Protein 1RW1 (pdb70)

Organism: Pseudomonas aeruginosa (strain ATCC 15692 / DSM 22644 / CIP 104116 / JCM 14847 / LMG 12228 / 1C / PRS 101 / PAO1) (NCBI:txid208964)

Solvent-accessible surface area: 6596 Å² total

Nearest PDB structures (foldseek):
  1rw1-assembly1_A  TM=1.009E+00  e=1.233E-21  Pseudomonas aeruginosa PAO1
  2kok-assembly1_A  TM=7.824E-01  e=1.340E-10  Brucella abortus
  3fz4-assembly1_A  TM=7.920E-01  e=7.464E-06  Streptococcus mutans UA159
  6ghb-assembly1_A  TM=7.770E-01  e=6.726E-05  Bacillus subtilis subsp. subtilis str. 168
  8ai8-assembly1_B  TM=5.546E-01  e=8.807E-02  Synechocystis sp. PCC 6803

Foldseek 3Di:
DKEKEEADPDVLCVQVVLCVVLVHDYHYHHCVVPNDDLVVLVVQCVAPNLVLFDPCVDDVNVPDDPVLPPPDHSVSSSVVSVDVVTAPIWMDLDPDIDGRDDPVVVVVRRD

B-factor: mean 15.18, std 8.99, range [5.41, 43.1]

Sequence (111 aa):
TYVLYGIKACDTKKARTWLDEHKVAYDFHDYKAVGIDREHLRRWCAEHGWQTVLNRAGTTFRKLDEAQKADLDEAKAIELLAQPSIKRPVLELGGRTLVGFKPDAYAAALA

CATH classification: 3.40.30.10

Structure (mmCIF, N/CA/C/O backbone):
data_1RW1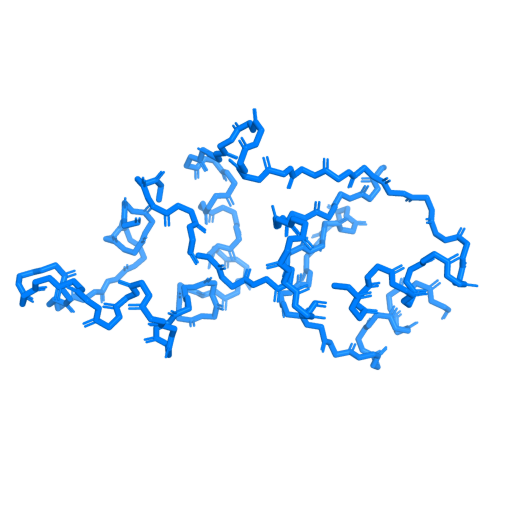
#
_entry.id   1RW1
#
_cell.length_a   87.450
_cell.length_b   43.250
_cell.length_c   29.060
_cell.angle_alpha   90.00
_cell.angle_beta   93.50
_cell.angle_gamma   90.00
#
_symmetry.space_group_name_H-M   'C 1 2 1'
#
loop_
_entity.id
_entity.type
_entity.pdbx_description
1 polymer 'conserved hypothetical protein yffB'
2 non-polymer 'ISOPROPYL ALCOHOL'
3 water water
#
loop_
_atom_site.group_PDB
_atom_site.id
_atom_site.type_symbol
_atom_site.label_atom_id
_atom_site.label_alt_id
_atom_site.label_comp_id
_atom_site.label_asym_id
_atom_site.label_entity_id
_atom_site.label_seq_id
_atom_site.pdbx_PDB_ins_code
_atom_site.Cartn_x
_atom_site.Cartn_y
_atom_site.Cartn_z
_atom_site.occupancy
_atom_site.B_iso_or_equiv
_atom_site.auth_seq_id
_atom_site.auth_comp_id
_atom_site.auth_asym_id
_atom_site.auth_atom_id
_atom_site.pdbx_PDB_model_num
ATOM 1 N N . THR A 1 1 ? 12.948 11.023 -18.066 1.00 19.72 2 THR A N 1
ATOM 2 C CA . THR A 1 1 ? 14.094 11.032 -17.119 1.00 15.56 2 THR A CA 1
ATOM 3 C C . THR A 1 1 ? 13.610 11.082 -15.678 1.00 12.61 2 THR A C 1
ATOM 4 O O . THR A 1 1 ? 12.972 12.068 -15.280 1.00 16.08 2 THR A O 1
ATOM 17 N N . TYR A 1 2 ? 13.942 10.068 -14.885 1.00 9.84 3 TYR A N 1
ATOM 18 C CA . TYR A 1 2 ? 13.686 10.121 -13.457 1.00 8.77 3 TYR A CA 1
ATOM 19 C C . TYR A 1 2 ? 14.750 11.004 -12.802 1.00 7.56 3 TYR A C 1
ATOM 20 O O . TYR A 1 2 ? 15.922 10.992 -13.208 1.00 8.65 3 TYR A O 1
ATOM 38 N N . VAL A 1 3 ? 14.338 11.737 -11.776 1.00 7.11 4 VAL A N 1
ATOM 39 C CA . VAL A 1 3 ? 15.249 12.666 -11.093 1.00 6.61 4 VAL A CA 1
ATOM 40 C C . VAL A 1 3 ? 15.088 12.486 -9.585 1.00 6.46 4 VAL A C 1
ATOM 41 O O . VAL A 1 3 ? 13.972 12.550 -9.057 1.00 7.31 4 VAL A O 1
ATOM 54 N N . LEU A 1 4 ? 16.209 12.241 -8.907 1.00 6.38 5 LEU A N 1
ATOM 55 C CA . LEU A 1 4 ? 16.266 12.073 -7.468 1.00 6.16 5 LEU A CA 1
ATOM 56 C C . LEU A 1 4 ? 16.888 13.331 -6.868 1.00 5.95 5 LEU A C 1
ATOM 57 O O . LEU A 1 4 ? 17.992 13.712 -7.250 1.00 7.55 5 LEU A O 1
ATOM 73 N N . TYR A 1 5 ? 16.215 13.931 -5.896 1.00 5.41 6 TYR A N 1
ATOM 74 C CA . TYR A 1 5 ? 16.632 15.185 -5.276 1.00 5.72 6 TYR A CA 1
ATOM 75 C C . TYR A 1 5 ? 17.025 14.935 -3.831 1.00 5.41 6 TYR A C 1
ATOM 76 O O . TYR A 1 5 ? 16.264 14.333 -3.060 1.00 6.31 6 TYR A O 1
ATOM 94 N N . GLY A 1 6 ? 18.187 15.450 -3.444 1.00 5.78 7 GLY A N 1
ATOM 95 C CA . GLY A 1 6 ? 18.635 15.356 -2.066 1.00 5.98 7 GLY A CA 1
ATOM 96 C C . GLY A 1 6 ? 20.105 15.705 -1.961 1.00 5.64 7 GLY A C 1
ATOM 97 O O . GLY A 1 6 ? 20.587 16.627 -2.615 1.00 6.59 7 GLY A O 1
ATOM 101 N N . ILE A 1 7 ? 20.831 14.968 -1.116 1.00 5.88 8 ILE A N 1
ATOM 102 C CA . ILE A 1 7 ? 22.260 15.154 -0.890 1.00 6.39 8 ILE A CA 1
ATOM 103 C C . ILE A 1 7 ? 22.931 13.785 -0.842 1.00 6.25 8 ILE A C 1
ATOM 104 O O . ILE A 1 7 ? 22.265 12.754 -0.854 1.00 7.32 8 ILE A O 1
ATOM 120 N N . LYS A 1 8 ? 24.255 13.768 -0.781 1.00 6.79 9 LYS A N 1
ATOM 121 C CA . LYS A 1 8 ? 24.998 12.512 -0.705 1.00 8.13 9 LYS A CA 1
ATOM 122 C C . LYS A 1 8 ? 25.010 11.892 0.696 1.00 8.70 9 LYS A C 1
ATOM 123 O O . LYS A 1 8 ? 24.748 10.697 0.871 1.00 9.48 9 LYS A O 1
ATOM 142 N N . ALA A 1 9 ? 25.344 12.703 1.696 1.00 9.05 10 ALA A N 1
ATOM 143 C CA . ALA A 1 9 ? 25.649 12.203 3.037 1.00 10.45 10 ALA A CA 1
ATOM 144 C C . ALA A 1 9 ? 24.377 12.171 3.875 1.00 9.80 10 ALA A C 1
ATOM 145 O O . ALA A 1 9 ? 24.192 12.950 4.812 1.00 12.18 10 ALA A O 1
ATOM 152 N N . CYS A 1 10 ? 23.520 11.219 3.538 1.00 8.42 11 CYS A N 1
ATOM 153 C CA . CYS A 1 10 ? 22.236 11.052 4.183 1.00 8.77 11 CYS A CA 1
ATOM 154 C C . CYS A 1 10 ? 21.904 9.575 4.133 1.00 8.02 11 CYS A C 1
ATOM 155 O O . CYS A 1 10 ? 21.888 9.011 3.047 1.00 7.66 11 CYS A O 1
ATOM 162 N N . ASP A 1 11 ? 21.646 8.949 5.273 1.00 9.19 12 ASP A N 1
ATOM 163 C CA . ASP A 1 11 ? 21.352 7.524 5.256 1.00 9.10 12 ASP A CA 1
ATOM 164 C C . ASP A 1 11 ? 20.086 7.202 4.465 1.00 7.55 12 ASP A C 1
ATOM 165 O O . ASP A 1 11 ? 20.029 6.156 3.828 1.00 8.14 12 ASP A O 1
ATOM 174 N N . THR A 1 12 ? 19.071 8.061 4.486 1.00 7.67 13 THR A N 1
ATOM 175 C CA . THR A 1 12 ? 17.862 7.805 3.706 1.00 7.46 13 THR A CA 1
ATOM 176 C C . THR A 1 12 ? 18.181 7.833 2.216 1.00 6.60 13 THR A C 1
ATOM 177 O O . THR A 1 12 ? 17.700 6.985 1.457 1.00 7.07 13 THR A O 1
ATOM 205 N N . LYS A 1 14 ? 21.084 7.120 0.916 1.00 6.56 15 LYS A N 1
ATOM 206 C CA . LYS A 1 14 ? 21.880 5.927 0.615 1.00 6.60 15 LYS A CA 1
ATOM 207 C C . LYS A 1 14 ? 20.965 4.725 0.412 1.00 6.48 15 LYS A C 1
ATOM 208 O O . LYS A 1 14 ? 21.189 3.884 -0.480 1.00 6.89 15 LYS A O 1
ATOM 227 N N . LYS A 1 15 ? 19.955 4.596 1.266 1.00 6.42 16 LYS A N 1
ATOM 228 C CA . LYS A 1 15 ? 19.021 3.495 1.181 1.00 7.05 16 LYS A CA 1
ATOM 229 C C . LYS A 1 15 ? 18.260 3.546 -0.149 1.00 6.64 16 LYS A C 1
ATOM 230 O O . LYS A 1 15 ? 18.148 2.543 -0.856 1.00 6.99 16 LYS A O 1
ATOM 249 N N . ALA A 1 16 ? 17.728 4.717 -0.473 1.00 6.73 17 ALA A N 1
ATOM 250 C CA . ALA A 1 16 ? 16.925 4.888 -1.675 1.00 7.01 17 ALA A CA 1
ATOM 251 C C . ALA A 1 16 ? 17.763 4.650 -2.925 1.00 6.67 17 ALA A C 1
ATOM 252 O O . ALA A 1 16 ? 17.301 4.006 -3.872 1.00 7.23 17 ALA A O 1
ATOM 259 N N . ARG A 1 17 ? 18.989 5.180 -2.949 1.00 6.35 18 ARG A N 1
ATOM 260 C CA . ARG A 1 17 ? 19.845 4.954 -4.104 1.00 6.75 18 ARG A CA 1
ATOM 261 C C . ARG A 1 17 ? 20.238 3.499 -4.233 1.00 6.79 18 ARG A C 1
ATOM 262 O O . ARG A 1 17 ? 20.349 2.986 -5.346 1.00 7.31 18 ARG A O 1
ATOM 283 N N . THR A 1 18 ? 20.463 2.807 -3.122 1.00 6.10 19 THR A N 1
ATOM 284 C CA . THR A 1 18 ? 20.721 1.382 -3.215 1.00 6.42 19 THR A CA 1
ATOM 285 C C . THR A 1 18 ? 19.530 0.657 -3.838 1.00 6.42 19 THR A C 1
ATOM 286 O O . THR A 1 18 ? 19.726 -0.219 -4.690 1.00 7.42 19 THR A O 1
ATOM 297 N N . TRP A 1 19 ? 18.318 0.994 -3.428 1.00 6.90 20 TRP A N 1
ATOM 298 C CA . TRP A 1 19 ? 17.127 0.409 -4.032 1.00 7.60 20 TRP A CA 1
ATOM 299 C C . TRP A 1 19 ? 17.115 0.676 -5.546 1.00 7.69 20 TRP A C 1
ATOM 300 O O . TRP A 1 19 ? 16.968 -0.259 -6.359 1.00 7.91 20 TRP A O 1
ATOM 321 N N . LEU A 1 20 ? 17.248 1.936 -5.931 1.00 7.26 21 LEU A N 1
ATOM 322 C CA . LEU A 1 20 ? 17.175 2.303 -7.342 1.00 7.52 21 LEU A CA 1
ATOM 323 C C . LEU A 1 20 ? 18.290 1.633 -8.159 1.00 7.07 21 LEU A C 1
ATOM 324 O O . LEU A 1 20 ? 18.050 1.077 -9.238 1.00 8.24 21 LEU A O 1
ATOM 340 N N . ASP A 1 21 ? 19.511 1.704 -7.650 1.00 7.06 22 ASP A N 1
ATOM 341 C CA . ASP A 1 21 ? 20.666 1.181 -8.354 1.00 7.36 22 ASP A CA 1
ATOM 342 C C . ASP A 1 21 ? 20.536 -0.329 -8.534 1.00 7.20 22 ASP A C 1
ATOM 343 O O . ASP A 1 21 ? 20.804 -0.854 -9.615 1.00 8.60 22 ASP A O 1
ATOM 352 N N . GLU A 1 22 ? 20.075 -1.032 -7.499 1.00 7.65 23 GLU A N 1
ATOM 353 C CA . GLU A 1 22 ? 19.936 -2.470 -7.575 1.00 7.99 23 GLU A CA 1
ATOM 354 C C . GLU A 1 22 ? 18.815 -2.891 -8.522 1.00 9.16 23 GLU A C 1
ATOM 355 O O . GLU A 1 22 ? 18.874 -3.962 -9.132 1.00 11.27 23 GLU A O 1
ATOM 367 N N . HIS A 1 23 ? 17.794 -2.059 -8.661 1.00 8.63 24 HIS A N 1
ATOM 368 C CA . HIS A 1 23 ? 16.741 -2.311 -9.622 1.00 10.28 24 HIS A CA 1
ATOM 369 C C . HIS A 1 23 ? 17.076 -1.778 -11.021 1.00 10.53 24 HIS A C 1
ATOM 370 O O . HIS A 1 23 ? 16.248 -1.863 -11.917 1.00 13.33 24 HIS A O 1
ATOM 385 N N . LYS A 1 24 ? 18.291 -1.267 -11.209 1.00 10.37 25 LYS A N 1
ATOM 386 C CA . LYS A 1 24 ? 18.814 -0.838 -12.515 1.00 11.64 25 LYS A CA 1
ATOM 387 C C . LYS A 1 24 ? 17.987 0.298 -13.104 1.00 11.82 25 LYS A C 1
ATOM 388 O O . LYS A 1 24 ? 17.828 0.417 -14.317 1.00 14.15 25 LYS A O 1
ATOM 407 N N . VAL A 1 25 ? 17.496 1.168 -12.235 1.00 11.53 26 VAL A N 1
ATOM 408 C CA . VAL A 1 25 ? 16.751 2.339 -12.662 1.00 12.31 26 VAL A CA 1
ATOM 409 C C . VAL A 1 25 ? 17.741 3.440 -13.008 1.00 13.06 26 VAL A C 1
ATOM 410 O O . VAL A 1 25 ? 18.617 3.756 -12.220 1.00 14.16 26 VAL A O 1
ATOM 423 N N . ALA A 1 26 ? 17.606 4.028 -14.189 1.00 13.80 27 ALA A N 1
ATOM 424 C CA . ALA A 1 26 ? 18.442 5.172 -14.564 1.00 14.28 27 ALA A CA 1
ATOM 425 C C . ALA A 1 26 ? 17.796 6.424 -13.987 1.00 13.16 27 ALA A C 1
ATOM 426 O O . ALA A 1 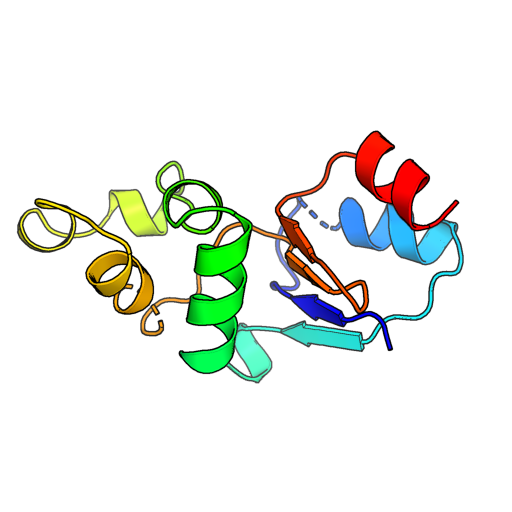26 ? 16.599 6.622 -14.130 1.00 13.82 27 ALA A O 1
ATOM 433 N N . TYR A 1 27 ? 18.587 7.273 -13.351 1.00 11.05 28 TYR A N 1
ATOM 434 C CA 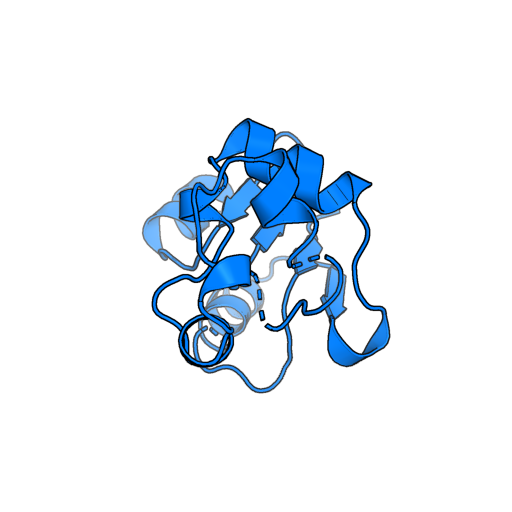. TYR A 1 27 ? 18.054 8.517 -12.816 1.00 9.50 28 TYR A CA 1
ATOM 435 C C . TYR A 1 27 ? 19.167 9.540 -12.774 1.00 9.71 28 TYR A C 1
ATOM 436 O O . TYR A 1 27 ? 20.344 9.205 -12.647 1.00 11.91 28 TYR A O 1
ATOM 454 N N . ASP A 1 28 ? 18.772 10.793 -12.875 1.00 9.22 29 ASP A N 1
ATOM 455 C CA . ASP A 1 28 ? 19.646 11.920 -12.607 1.00 9.48 29 ASP A CA 1
ATOM 456 C C . ASP A 1 28 ? 19.584 12.238 -11.118 1.00 7.53 29 ASP A C 1
ATOM 457 O O . ASP A 1 28 ? 18.553 12.027 -10.484 1.00 9.16 29 ASP A O 1
ATOM 466 N N . PHE A 1 29 ? 20.673 12.752 -10.573 1.00 8.76 30 PHE A N 1
ATOM 467 C CA . PHE A 1 29 ? 20.758 13.144 -9.176 1.00 8.04 30 PHE A CA 1
ATOM 468 C C . PHE A 1 29 ? 20.929 14.649 -9.091 1.00 7.37 30 PHE A C 1
ATOM 469 O O . PHE A 1 29 ? 21.914 15.192 -9.588 1.00 9.53 30 PHE A O 1
ATOM 486 N N . HIS A 1 30 ? 19.950 15.302 -8.477 1.00 6.77 31 HIS A N 1
ATOM 487 C CA . HIS A 1 30 ? 19.947 16.738 -8.231 1.00 6.78 31 HIS A CA 1
ATOM 488 C C . HIS A 1 30 ? 20.372 16.952 -6.776 1.00 6.31 31 HIS A C 1
ATOM 489 O O . HIS A 1 30 ? 19.610 16.656 -5.856 1.00 6.73 31 HIS A O 1
ATOM 504 N N . ASP A 1 31 ? 21.610 17.406 -6.598 1.00 6.35 32 ASP A N 1
ATOM 505 C CA . ASP A 1 31 ? 22.293 17.473 -5.304 1.00 6.25 32 ASP A CA 1
ATOM 506 C C . ASP A 1 31 ? 22.207 18.901 -4.785 1.00 6.27 32 ASP A C 1
ATOM 507 O O . ASP A 1 31 ? 22.815 19.815 -5.371 1.00 6.81 32 ASP A O 1
ATOM 516 N N . TYR A 1 32 ? 21.478 19.134 -3.700 1.00 6.33 33 TYR A N 1
ATOM 517 C CA . TYR A 1 32 ? 21.319 20.494 -3.176 1.00 6.11 33 TYR A CA 1
ATOM 518 C C . TYR A 1 32 ? 22.646 21.151 -2.855 1.00 6.55 33 TYR A C 1
ATOM 519 O O . TYR A 1 32 ? 22.739 22.375 -2.958 1.00 7.04 33 TYR A O 1
ATOM 537 N N . LYS A 1 33 ? 23.664 20.390 -2.427 1.00 6.68 34 LYS A N 1
ATOM 538 C CA . LYS A 1 33 ? 24.974 20.970 -2.113 1.00 7.04 34 LYS A CA 1
ATOM 539 C C . LYS A 1 33 ? 25.779 21.343 -3.360 1.00 7.36 34 LYS A C 1
ATOM 540 O O . LYS A 1 33 ? 26.786 22.029 -3.242 1.00 8.74 34 LYS A O 1
ATOM 559 N N . ALA A 1 34 ? 25.336 20.904 -4.534 1.00 7.59 35 ALA A N 1
ATOM 560 C CA . ALA A 1 34 ? 25.983 21.222 -5.796 1.00 8.33 35 ALA A CA 1
ATOM 561 C C . ALA A 1 34 ? 25.231 22.282 -6.604 1.00 7.54 35 ALA A C 1
ATOM 562 O O . ALA A 1 34 ? 25.878 23.053 -7.319 1.00 8.94 35 ALA A O 1
ATOM 569 N N . VAL A 1 35 ? 23.892 22.287 -6.538 1.00 7.63 36 VAL A N 1
ATOM 570 C CA . VAL A 1 35 ? 23.090 23.128 -7.426 1.00 8.54 36 VAL A CA 1
ATOM 571 C C . VAL A 1 35 ? 21.944 23.866 -6.739 1.00 8.54 36 VAL A C 1
ATOM 572 O O . VAL A 1 35 ? 21.216 24.603 -7.392 1.00 9.87 36 VAL A O 1
ATOM 585 N N . GLY A 1 36 ? 21.769 23.724 -5.436 1.00 7.74 37 GLY A N 1
ATOM 586 C CA . GLY A 1 36 ? 20.685 24.407 -4.761 1.00 7.49 37 GLY A CA 1
ATOM 587 C C . GLY A 1 36 ? 19.318 23.876 -5.174 1.00 7.31 37 GLY A C 1
ATOM 588 O O . GLY A 1 36 ? 19.167 22.706 -5.550 1.00 8.22 37 GLY A O 1
ATOM 592 N N . ILE A 1 37 ? 18.296 24.731 -5.080 1.00 7.80 38 ILE A N 1
ATOM 593 C CA . ILE A 1 37 ? 16.914 24.404 -5.485 1.00 7.40 38 ILE A CA 1
ATOM 594 C C . ILE A 1 37 ? 16.211 25.738 -5.736 1.00 7.05 38 ILE A C 1
ATOM 595 O O . ILE A 1 37 ? 16.679 26.784 -5.298 1.00 9.08 38 ILE A O 1
ATOM 611 N N . ASP A 1 38 ? 15.072 25.689 -6.419 1.00 7.96 39 ASP A N 1
ATOM 612 C CA . ASP A 1 38 ? 14.336 26.900 -6.724 1.00 8.02 39 ASP A CA 1
ATOM 613 C C . ASP A 1 38 ? 12.865 26.777 -6.330 1.00 7.78 39 ASP A C 1
ATOM 614 O O . ASP A 1 38 ? 12.360 25.699 -5.996 1.00 8.81 39 ASP A O 1
ATOM 623 N N . ARG A 1 39 ? 12.164 27.897 -6.390 1.00 9.10 40 ARG A N 1
ATOM 624 C CA . ARG A 1 39 ? 10.777 27.950 -5.972 1.00 9.97 40 ARG A CA 1
ATOM 625 C C . ARG A 1 39 ? 9.883 27.147 -6.887 1.00 9.04 40 ARG A C 1
ATOM 626 O O . ARG A 1 39 ? 8.859 26.639 -6.442 1.00 10.59 40 ARG A O 1
ATOM 647 N N . GLU A 1 40 ? 10.216 27.052 -8.169 1.00 8.92 41 GLU A N 1
ATOM 648 C CA . GLU A 1 40 ? 9.368 26.336 -9.083 1.00 9.52 41 GLU A CA 1
ATOM 649 C C . GLU A 1 40 ? 9.216 24.875 -8.655 1.00 8.63 41 GLU A C 1
ATOM 650 O O . GLU A 1 40 ? 8.107 24.328 -8.632 1.00 9.92 41 GLU A O 1
ATOM 662 N N . HIS A 1 41 ? 10.315 24.238 -8.268 1.00 7.58 42 HIS A N 1
ATOM 663 C CA . HIS A 1 41 ? 10.257 22.872 -7.774 1.00 7.52 42 HIS A CA 1
ATOM 664 C C . HIS A 1 41 ? 9.444 22.789 -6.503 1.00 7.08 42 HIS A C 1
ATOM 665 O O . HIS A 1 41 ? 8.582 21.933 -6.349 1.00 7.88 42 HIS A O 1
ATOM 680 N N . LEU A 1 42 ? 9.761 23.654 -5.544 1.00 6.75 43 LEU A N 1
ATOM 681 C CA . LEU A 1 42 ? 9.106 23.594 -4.252 1.00 7.20 43 LEU A CA 1
ATOM 682 C C . LEU A 1 42 ? 7.604 23.799 -4.357 1.00 7.65 43 LEU A C 1
ATOM 683 O O . LEU A 1 42 ? 6.825 23.128 -3.658 1.00 8.03 43 LEU A O 1
ATOM 699 N N . ARG A 1 43 ? 7.170 24.714 -5.212 1.00 8.28 44 ARG A N 1
ATOM 700 C CA . ARG A 1 43 ? 5.738 24.930 -5.414 1.00 8.81 44 ARG A CA 1
ATOM 701 C C . ARG A 1 43 ? 5.052 23.694 -5.962 1.00 8.98 44 ARG A C 1
ATOM 702 O O . ARG A 1 43 ? 3.943 23.366 -5.540 1.00 9.77 44 ARG A O 1
ATOM 723 N N . ARG A 1 44 ? 5.676 23.032 -6.933 1.00 9.11 45 ARG A N 1
ATOM 724 C CA . ARG A 1 44 ? 5.095 21.827 -7.505 1.00 9.39 45 ARG A CA 1
ATOM 725 C C . ARG A 1 44 ? 5.002 20.701 -6.472 1.00 8.55 45 ARG A C 1
ATOM 726 O O . ARG A 1 44 ? 3.981 20.009 -6.380 1.00 9.03 45 ARG A O 1
ATOM 747 N N . TRP A 1 45 ? 6.072 20.499 -5.705 1.00 7.71 46 TRP A N 1
ATOM 748 C CA . TRP A 1 45 ? 6.064 19.415 -4.736 1.00 7.39 46 TRP A CA 1
ATOM 749 C C . TRP A 1 45 ? 5.022 19.671 -3.655 1.00 7.30 46 TRP A C 1
ATOM 750 O O . TRP A 1 45 ? 4.291 18.765 -3.243 1.00 7.60 46 TRP A O 1
ATOM 771 N N . CYS A 1 46 ? 4.948 20.912 -3.184 1.00 7.44 47 CYS A N 1
ATOM 772 C CA . CYS A 1 46 ? 3.962 21.233 -2.158 1.00 7.75 47 CYS A CA 1
ATOM 773 C C . CYS A 1 46 ? 2.528 21.131 -2.694 1.00 7.87 47 CYS A C 1
ATOM 774 O O . CYS A 1 46 ? 1.634 20.718 -1.967 1.00 8.30 47 CYS A O 1
ATOM 781 N N . ALA A 1 47 ? 2.306 21.493 -3.951 1.00 7.95 48 ALA A N 1
ATOM 782 C CA . ALA A 1 47 ? 0.979 21.358 -4.532 1.00 7.83 48 ALA A CA 1
ATOM 783 C C . ALA A 1 47 ? 0.514 19.909 -4.520 1.00 7.79 48 ALA A C 1
ATOM 784 O O . ALA A 1 47 ? -0.673 19.631 -4.319 1.00 8.57 48 ALA A O 1
ATOM 791 N N . GLU A 1 48 ? 1.433 18.985 -4.767 1.00 8.07 49 GLU A N 1
ATOM 792 C CA . GLU A 1 48 ? 1.108 17.585 -4.896 1.00 8.61 49 GLU A CA 1
ATOM 793 C C . GLU A 1 48 ? 1.010 16.862 -3.555 1.00 8.45 49 GLU A C 1
ATOM 794 O O . GLU A 1 48 ? 0.236 15.914 -3.434 1.00 10.04 49 GLU A O 1
ATOM 806 N N . HIS A 1 49 ? 1.797 17.291 -2.567 1.00 7.98 50 HIS A N 1
ATOM 807 C CA . HIS A 1 49 ? 1.981 16.531 -1.336 1.00 8.23 50 HIS A CA 1
ATOM 808 C C . HIS A 1 49 ? 1.650 17.264 -0.057 1.00 8.20 50 HIS A C 1
ATOM 809 O O . HIS A 1 49 ? 1.432 16.630 0.973 1.00 8.89 50 HIS A O 1
ATOM 824 N N . GLY A 1 50 ? 1.614 18.592 -0.105 1.00 7.74 51 GLY A N 1
ATOM 825 C CA . GLY A 1 50 ? 1.381 19.410 1.074 1.00 7.77 51 GLY A CA 1
ATOM 826 C C . GLY A 1 50 ? 2.695 19.834 1.696 1.00 7.43 51 GLY A C 1
ATOM 827 O O . GLY A 1 50 ? 3.654 19.057 1.799 1.00 7.94 51 GLY A O 1
ATOM 831 N N . TRP A 1 51 ? 2.751 21.085 2.140 1.00 7.99 52 TRP A N 1
ATOM 832 C CA . TRP A 1 51 ? 3.984 21.602 2.698 1.00 8.32 52 TRP A CA 1
ATOM 833 C C . TRP A 1 51 ? 4.404 20.833 3.937 1.00 8.08 52 TRP A C 1
ATOM 834 O O . TRP A 1 51 ? 5.603 20.753 4.206 1.00 9.06 52 TRP A O 1
ATOM 855 N N . GLN A 1 52 ? 3.473 20.261 4.710 1.00 8.38 53 GLN A N 1
ATOM 856 C CA . GLN A 1 52 ? 3.906 19.498 5.884 1.00 9.45 53 GLN A CA 1
ATOM 857 C C . GLN A 1 52 ? 4.597 18.198 5.503 1.00 8.82 53 GLN A C 1
ATOM 858 O O . GLN A 1 52 ? 5.375 17.661 6.275 1.00 10.84 53 GLN A O 1
ATOM 872 N N . THR A 1 53 ? 4.297 17.688 4.323 1.00 8.63 54 THR A N 1
ATOM 873 C CA . THR A 1 53 ? 4.936 16.493 3.813 1.00 9.10 54 THR A CA 1
ATOM 874 C C . THR A 1 53 ? 6.316 16.813 3.239 1.00 8.51 54 THR A C 1
ATOM 875 O O . THR A 1 53 ? 7.264 16.080 3.447 1.00 10.49 54 THR A O 1
ATOM 886 N N . VAL A 1 54 ? 6.435 17.933 2.540 1.00 7.43 55 VAL A N 1
ATOM 887 C CA . VAL A 1 54 ? 7.686 18.291 1.882 1.00 7.17 55 VAL A CA 1
ATOM 888 C C . VAL A 1 54 ? 8.686 18.893 2.883 1.00 6.93 55 VAL A C 1
ATOM 889 O O . VAL A 1 54 ? 9.889 18.688 2.750 1.00 8.33 55 VAL A O 1
ATOM 902 N N . LEU A 1 55 ? 8.214 19.650 3.857 1.00 7.13 56 LEU A N 1
ATOM 903 C CA . LEU A 1 55 ? 9.079 20.265 4.860 1.00 6.83 56 LEU A CA 1
ATOM 904 C C . LEU A 1 55 ? 9.390 19.265 5.965 1.00 7.31 56 LEU A C 1
ATOM 905 O O . LEU A 1 55 ? 8.480 18.675 6.565 1.00 9.24 56 LEU A O 1
ATOM 921 N N . ASN A 1 56 ? 10.668 19.089 6.250 1.00 6.96 57 ASN A N 1
ATOM 922 C CA . ASN A 1 56 ? 11.117 18.214 7.313 1.00 7.46 57 ASN A CA 1
ATOM 923 C C . ASN A 1 56 ? 11.082 18.920 8.664 1.00 7.56 57 ASN A C 1
ATOM 924 O O . ASN A 1 56 ? 12.111 19.297 9.203 1.00 9.36 57 ASN A O 1
ATOM 935 N N . ARG A 1 57 ? 9.884 19.084 9.219 1.00 8.42 58 ARG A N 1
ATOM 936 C CA . ARG A 1 57 ? 9.735 19.775 10.491 1.00 10.03 58 ARG A CA 1
ATOM 937 C C . ARG A 1 57 ? 10.396 19.020 11.648 1.00 10.11 58 ARG A C 1
ATOM 938 O O . ARG A 1 57 ? 10.750 19.631 12.648 1.00 12.42 58 ARG A O 1
ATOM 959 N N . ALA A 1 58 ? 10.542 17.701 11.538 1.00 10.16 59 ALA A N 1
ATOM 960 C CA . ALA A 1 58 ? 11.164 16.896 12.602 1.00 11.70 59 ALA A CA 1
ATOM 961 C C . ALA A 1 58 ? 12.664 17.074 12.635 1.00 11.57 59 ALA A C 1
ATOM 962 O O . ALA A 1 58 ? 13.310 16.764 13.622 1.00 15.70 59 ALA A O 1
ATOM 969 N N . GLY A 1 59 ? 13.234 17.551 11.550 1.00 10.46 60 GLY A N 1
ATOM 970 C CA . GLY A 1 59 ? 14.670 17.565 11.415 1.00 11.29 60 GLY A CA 1
ATOM 971 C C . GLY A 1 59 ? 15.359 18.698 12.151 1.00 9.34 60 GLY A C 1
ATOM 972 O O . GLY A 1 59 ? 14.771 19.679 12.558 1.00 9.25 60 GLY A O 1
ATOM 976 N N . THR A 1 60 ? 16.671 18.552 12.277 1.00 9.91 61 THR A N 1
ATOM 977 C CA . THR A 1 60 ? 17.444 19.471 13.085 1.00 11.19 61 THR A CA 1
ATOM 978 C C . THR A 1 60 ? 17.411 20.882 12.544 1.00 10.02 61 THR A C 1
ATOM 979 O O . THR A 1 60 ? 17.384 21.841 13.319 1.00 11.39 61 THR A O 1
ATOM 990 N N . THR A 1 61 ? 17.454 21.028 11.227 1.00 8.64 62 THR A N 1
ATOM 991 C CA . THR A 1 61 ? 17.530 22.360 10.650 1.00 9.58 62 THR A CA 1
ATOM 992 C C . THR A 1 61 ? 16.283 23.173 10.993 1.00 9.46 62 THR A C 1
ATOM 993 O O . THR A 1 61 ? 16.363 24.349 11.393 1.00 11.39 62 THR A O 1
ATOM 1004 N N . PHE A 1 62 ? 15.125 22.555 10.850 1.00 9.73 63 PHE A N 1
ATOM 1005 C CA . PHE A 1 62 ? 13.903 23.240 11.262 1.00 10.28 63 PHE A CA 1
ATOM 1006 C C . PHE A 1 62 ? 13.878 23.507 12.756 1.00 11.68 63 PHE A C 1
ATOM 1007 O O . PHE A 1 62 ? 13.484 24.601 13.179 1.00 12.38 63 PHE A O 1
ATOM 1024 N N . ARG A 1 63 ? 14.304 22.538 13.556 1.00 12.01 64 ARG A N 1
ATOM 1025 C CA . ARG A 1 63 ? 14.254 22.705 15.018 1.00 13.41 64 ARG A CA 1
ATOM 1026 C C . ARG A 1 63 ? 14.949 23.975 15.430 1.00 13.69 64 ARG A C 1
ATOM 1027 O O . ARG A 1 63 ? 14.529 24.630 16.386 1.00 15.10 64 ARG A O 1
ATOM 1063 N N . LYS A 1 64 ? 16.023 24.306 14.722 1.00 12.66 65 LYS A N 1
ATOM 1064 C CA . LYS A 1 64 ? 16.886 25.435 15.081 1.00 13.47 65 LYS A CA 1
ATOM 1065 C C . LYS A 1 64 ? 16.321 26.805 14.689 1.00 12.54 65 LYS A C 1
ATOM 1066 O O . LYS A 1 64 ? 16.865 27.809 15.094 1.00 13.95 65 LYS A O 1
ATOM 1085 N N . LEU A 1 65 ? 15.275 26.881 13.880 1.00 11.08 66 LEU A N 1
ATOM 1086 C CA . LEU A 1 65 ? 14.746 28.181 13.463 1.00 10.27 66 LEU A CA 1
ATOM 1087 C C . LEU A 1 65 ? 14.266 29.013 14.642 1.00 10.63 66 LEU A C 1
ATOM 1088 O O . LEU A 1 65 ? 13.961 28.473 15.703 1.00 13.64 66 LEU A O 1
ATOM 1104 N N . ASP A 1 66 ? 14.220 30.327 14.441 1.00 12.12 67 ASP A N 1
ATOM 1105 C CA . ASP A 1 66 ? 13.691 31.247 15.439 1.00 13.54 67 ASP A CA 1
ATOM 1106 C C . ASP A 1 66 ? 12.176 31.172 15.498 1.00 13.45 67 ASP A C 1
ATOM 1107 O O . ASP A 1 66 ? 11.521 30.668 14.585 1.00 13.77 67 ASP A O 1
ATOM 1116 N N . GLU A 1 67 ? 11.632 31.753 16.552 1.00 16.78 68 GLU A N 1
ATOM 1117 C CA . GLU A 1 67 ? 10.208 31.676 16.822 1.00 16.70 68 GLU A CA 1
ATOM 1118 C C . GLU A 1 67 ? 9.370 32.238 15.687 1.00 15.22 68 GLU A C 1
ATOM 1119 O O . GLU A 1 67 ? 8.384 31.613 15.252 1.00 17.25 68 GLU A O 1
ATOM 1140 N N . ALA A 1 68 ? 9.741 33.424 15.219 1.00 16.84 69 ALA A N 1
ATOM 1141 C CA . ALA A 1 68 ? 8.986 34.091 14.180 1.00 17.85 69 ALA A CA 1
ATOM 1142 C C . ALA A 1 68 ? 8.971 33.254 12.918 1.00 13.94 69 ALA A C 1
ATOM 1143 O O . ALA A 1 68 ? 8.005 33.289 12.168 1.00 15.96 69 ALA A O 1
ATOM 1150 N N . GLN A 1 69 ? 10.038 32.491 12.681 1.00 12.47 70 GLN A N 1
ATOM 1151 C CA . GLN A 1 69 ? 10.172 31.731 11.447 1.00 11.30 70 GLN A CA 1
ATOM 1152 C C . GLN A 1 69 ? 9.267 30.504 11.438 1.00 10.35 70 GLN A C 1
ATOM 1153 O O . GLN A 1 69 ? 8.901 30.029 10.377 1.00 11.40 70 GLN A O 1
ATOM 1167 N N . LYS A 1 70 ? 8.922 30.003 12.620 1.00 10.12 71 LYS A N 1
ATOM 1168 C CA . LYS A 1 70 ? 8.087 28.817 12.727 1.00 11.49 71 LYS A CA 1
ATOM 1169 C C . LYS A 1 70 ? 6.603 29.155 12.851 1.00 12.52 71 LYS A C 1
ATOM 1170 O O . LYS A 1 70 ? 5.775 28.269 12.807 1.00 15.41 71 LYS A O 1
ATOM 1189 N N . ALA A 1 71 ? 6.275 30.425 13.024 1.00 13.97 72 ALA A N 1
ATOM 1190 C CA . ALA A 1 71 ? 4.898 30.837 13.327 1.00 14.98 72 ALA A CA 1
ATOM 1191 C C . ALA A 1 71 ? 3.940 30.821 12.129 1.00 15.06 72 ALA A C 1
ATOM 1192 O O . ALA A 1 71 ? 4.299 31.247 11.033 1.00 15.25 72 ALA A O 1
ATOM 1199 N N . ASP A 1 72 ? 2.719 30.345 12.367 1.00 15.05 73 ASP A N 1
ATOM 1200 C CA . ASP A 1 72 ? 1.606 30.460 11.424 1.00 15.61 73 ASP A CA 1
ATOM 1201 C C . ASP A 1 72 ? 1.992 30.033 10.018 1.00 13.49 73 ASP A C 1
ATOM 1202 O O . ASP A 1 72 ? 1.721 30.728 9.041 1.00 15.55 73 ASP A O 1
ATOM 1211 N N . LEU A 1 73 ? 2.601 28.867 9.901 1.00 12.45 74 LEU A N 1
ATOM 1212 C CA . LEU A 1 73 ? 3.051 28.420 8.607 1.00 11.68 74 LEU A CA 1
ATOM 1213 C C . LEU A 1 73 ? 1.903 28.035 7.682 1.00 10.69 74 LEU A C 1
ATOM 1214 O O . LEU A 1 73 ? 0.842 27.557 8.087 1.00 14.03 74 LEU A O 1
ATOM 1230 N N . ASP A 1 74 ? 2.161 28.251 6.405 1.00 10.97 75 ASP A N 1
ATOM 1231 C CA . ASP A 1 74 ? 1.305 27.863 5.308 1.00 11.20 75 ASP A CA 1
ATOM 1232 C C . ASP A 1 74 ? 2.232 27.537 4.143 1.00 9.41 75 ASP A C 1
ATOM 1233 O O . ASP A 1 74 ? 3.466 27.538 4.297 1.00 9.92 75 ASP A O 1
ATOM 1242 N N . GLU A 1 75 ? 1.661 27.203 2.994 1.00 9.43 76 GLU A N 1
ATOM 1243 C CA . GLU A 1 75 ? 2.499 26.789 1.877 1.00 8.96 76 GLU A CA 1
ATOM 1244 C C . GLU A 1 75 ? 3.519 27.870 1.493 1.00 8.44 76 GLU A C 1
ATOM 1245 O O . GLU A 1 75 ? 4.708 27.576 1.301 1.00 8.63 76 GLU A O 1
ATOM 1257 N N . ALA A 1 76 ? 3.066 29.107 1.362 1.00 8.85 77 ALA A N 1
ATOM 1258 C CA . ALA A 1 76 ? 3.962 30.158 0.895 1.00 9.17 77 ALA A CA 1
ATOM 1259 C C . ALA A 1 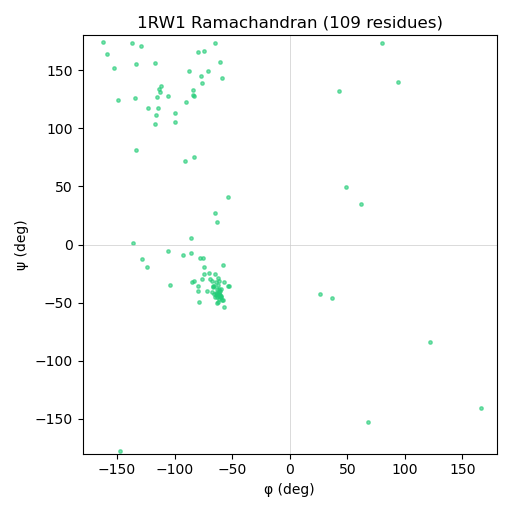76 ? 5.151 30.322 1.834 1.00 8.71 77 ALA A C 1
ATOM 1260 O O . ALA A 1 76 ? 6.314 30.452 1.402 1.00 8.99 77 ALA A O 1
ATOM 1267 N N . LYS A 1 77 ? 4.869 30.347 3.127 1.0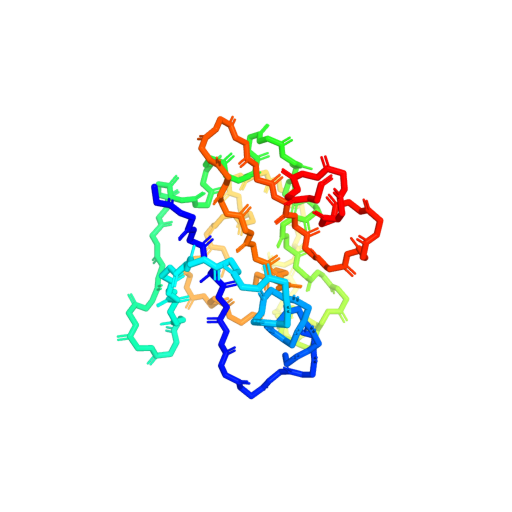0 9.22 78 LYS A N 1
ATOM 1268 C CA . LYS A 1 77 ? 5.922 30.548 4.100 1.00 9.49 78 LYS A CA 1
ATOM 1269 C C . LYS A 1 77 ? 6.895 29.365 4.152 1.00 8.79 78 LYS A C 1
ATOM 1270 O O . LYS A 1 77 ? 8.112 29.547 4.272 1.00 9.21 78 LYS A O 1
ATOM 1289 N N . ALA A 1 78 ? 6.363 28.158 4.071 1.00 8.84 79 ALA A N 1
ATOM 1290 C CA . ALA A 1 78 ? 7.193 26.963 4.078 1.00 8.90 79 ALA A CA 1
ATOM 1291 C C . ALA A 1 78 ? 8.137 26.952 2.881 1.00 8.37 79 ALA A C 1
ATOM 1292 O O . ALA A 1 78 ? 9.307 26.573 2.997 1.00 7.99 79 ALA A O 1
ATOM 1299 N N . ILE A 1 79 ? 7.631 27.352 1.724 1.00 8.11 80 ILE A N 1
ATOM 1300 C CA . ILE A 1 79 ? 8.459 27.387 0.535 1.00 7.66 80 ILE A CA 1
ATOM 1301 C C . ILE A 1 79 ? 9.629 28.356 0.725 1.00 7.45 80 ILE A C 1
ATOM 1302 O O . ILE A 1 79 ? 10.768 28.045 0.356 1.00 7.41 80 ILE A O 1
ATOM 1318 N N . GLU A 1 80 ? 9.385 29.526 1.308 1.00 7.31 81 GLU A N 1
ATOM 1319 C CA . GLU A 1 80 ? 10.493 30.449 1.527 1.00 7.61 81 GLU A CA 1
ATOM 1320 C C . GLU A 1 80 ? 11.553 29.869 2.446 1.00 7.26 81 GLU A C 1
ATOM 1321 O O . GLU A 1 80 ? 12.742 30.091 2.227 1.00 7.68 81 GLU A O 1
ATOM 1333 N N . LEU A 1 81 ? 11.145 29.147 3.475 1.00 7.30 82 LEU A N 1
ATOM 1334 C CA . LEU A 1 81 ? 12.111 28.534 4.390 1.00 7.34 82 LEU A CA 1
ATOM 1335 C C . LEU A 1 81 ? 12.985 27.512 3.658 1.00 7.00 82 LEU A C 1
ATOM 1336 O O . LEU A 1 81 ? 14.208 27.485 3.815 1.00 7.38 82 LEU A O 1
ATOM 1369 N N . LEU A 1 83 ? 13.540 27.242 0.435 1.00 6.87 84 LEU A N 1
ATOM 1370 C CA . LEU A 1 83 ? 14.289 27.847 -0.650 1.00 7.17 84 LEU A CA 1
ATOM 1371 C C . LEU A 1 83 ? 15.646 28.303 -0.134 1.00 7.50 84 LEU A C 1
ATOM 1372 O O . LEU A 1 83 ? 16.673 28.083 -0.789 1.00 8.40 84 LEU A O 1
ATOM 1388 N N . ALA A 1 84 ? 15.658 28.970 1.019 1.00 7.11 85 ALA A N 1
ATOM 1389 C CA . ALA A 1 84 ? 16.914 29.476 1.552 1.00 7.58 85 ALA A CA 1
ATOM 1390 C C . ALA A 1 84 ? 17.759 28.373 2.171 1.00 6.50 85 ALA A C 1
ATOM 1391 O O . ALA A 1 84 ? 18.989 28.477 2.174 1.00 7.18 85 ALA A O 1
ATOM 1398 N N . GLN A 1 85 ? 17.100 27.344 2.703 1.00 6.25 86 GLN A N 1
ATOM 1399 C CA . GLN A 1 85 ? 17.782 26.266 3.442 1.00 5.78 86 GLN A CA 1
ATOM 1400 C C . GLN A 1 85 ? 17.274 24.908 2.967 1.00 5.80 86 GLN A C 1
ATOM 1401 O O . GLN A 1 85 ? 16.455 24.274 3.638 1.00 6.09 86 GLN A O 1
ATOM 1415 N N . PRO A 1 86 ? 17.795 24.420 1.841 1.00 5.76 87 PRO A N 1
ATOM 1416 C CA . PRO A 1 86 ? 17.370 23.119 1.325 1.00 6.07 87 PRO A CA 1
ATOM 1417 C C . PRO A 1 86 ? 17.565 21.936 2.251 1.00 5.47 87 PRO A C 1
ATOM 1418 O O . PRO A 1 86 ? 16.945 20.898 2.013 1.00 5.54 87 PRO A O 1
ATOM 1429 N N . SER A 1 87 ? 18.400 22.050 3.278 1.00 5.71 88 SER A N 1
ATOM 1430 C CA . SER A 1 87 ? 18.509 21.005 4.292 1.00 6.20 88 SER A CA 1
ATOM 1431 C C . SER A 1 87 ? 17.175 20.644 4.903 1.00 6.34 88 SER A C 1
ATOM 1432 O O . SER A 1 87 ? 17.035 19.507 5.381 1.00 8.39 88 SER A O 1
ATOM 1470 N N . ILE A 1 89 ? 14.305 20.318 3.376 1.00 5.91 90 ILE A N 1
ATOM 1471 C CA . ILE A 1 89 ? 13.430 19.557 2.484 1.00 6.11 90 ILE A CA 1
ATOM 1472 C C . ILE A 1 89 ? 13.526 18.070 2.824 1.00 5.41 90 ILE A C 1
ATOM 1473 O O . ILE A 1 89 ? 14.621 17.532 2.954 1.00 5.98 90 ILE A O 1
ATOM 1489 N N . LYS A 1 90 ? 12.391 17.395 2.964 1.00 5.62 91 LYS A N 1
ATOM 1490 C CA . LYS A 1 90 ? 12.402 15.959 3.183 1.00 5.76 91 LYS A CA 1
ATOM 1491 C C . LYS A 1 90 ? 13.105 15.261 2.016 1.00 5.62 91 LYS A C 1
ATOM 1492 O O . LYS A 1 90 ? 12.963 15.650 0.859 1.00 6.43 91 LYS A O 1
ATOM 1511 N N . ARG A 1 91 ? 13.833 14.205 2.351 1.00 5.74 92 ARG A N 1
ATOM 1512 C CA . ARG A 1 91 ? 14.620 13.440 1.370 1.00 6.02 92 ARG A CA 1
ATOM 1513 C C . ARG A 1 91 ? 14.087 12.005 1.280 1.00 6.09 92 ARG A C 1
ATOM 1514 O O . ARG A 1 91 ? 13.685 11.418 2.303 1.00 7.40 92 ARG A O 1
ATOM 1535 N N . PRO A 1 92 ? 14.346 11.371 0.141 1.00 6.42 93 PRO A N 1
ATOM 1536 C CA . PRO A 1 92 ? 14.472 12.020 -1.161 1.00 5.96 93 PRO A CA 1
ATOM 1537 C C . PRO A 1 92 ? 13.196 12.650 -1.646 1.00 5.80 93 PRO A C 1
ATOM 1538 O O . PRO A 1 92 ? 12.141 12.454 -1.052 1.00 6.84 93 PRO A O 1
ATOM 1549 N N . VAL A 1 93 ? 13.290 13.371 -2.761 1.00 5.94 94 VAL A N 1
ATOM 1550 C CA . VAL A 1 93 ? 12.150 13.544 -3.662 1.00 6.17 94 VAL A CA 1
ATOM 1551 C C . VAL A 1 93 ? 12.524 12.821 -4.939 1.00 5.94 94 VAL A C 1
ATOM 1552 O O . VAL A 1 93 ? 13.645 12.966 -5.436 1.00 6.57 94 VAL A O 1
ATOM 1565 N N . LEU A 1 94 ? 11.611 12.018 -5.476 1.00 6.85 95 LEU A N 1
ATOM 1566 C CA . LEU A 1 94 ? 11.854 11.274 -6.706 1.00 6.91 95 LEU A CA 1
ATOM 1567 C C . LEU A 1 94 ? 10.779 11.659 -7.701 1.00 7.43 95 LEU A C 1
ATOM 1568 O O . LEU A 1 94 ? 9.588 11.420 -7.456 1.00 8.62 95 LEU A O 1
ATOM 1584 N N . GLU A 1 95 ? 11.196 12.263 -8.816 1.00 8.05 96 GLU A N 1
ATOM 1585 C CA . GLU A 1 95 ? 10.309 12.658 -9.908 1.00 8.67 96 GLU A CA 1
ATOM 1586 C C . GLU A 1 95 ? 10.193 11.524 -10.904 1.00 9.25 96 GLU A C 1
ATOM 1587 O O . GLU A 1 95 ? 11.184 11.052 -11.437 1.00 10.45 96 GLU A O 1
ATOM 1608 N N . LEU A 1 96 ? 8.963 11.092 -11.120 1.00 10.14 97 LEU A N 1
ATOM 1609 C CA . LEU A 1 96 ? 8.637 9.935 -11.937 1.00 11.68 97 LEU A CA 1
ATOM 1610 C C . LEU A 1 96 ? 8.049 10.309 -13.299 1.00 13.76 97 LEU A C 1
ATOM 1611 O O . LEU A 1 96 ? 7.797 9.448 -14.131 1.00 17.53 97 LEU A O 1
ATOM 1627 N N . GLY A 1 97 ? 7.811 11.590 -13.518 1.00 15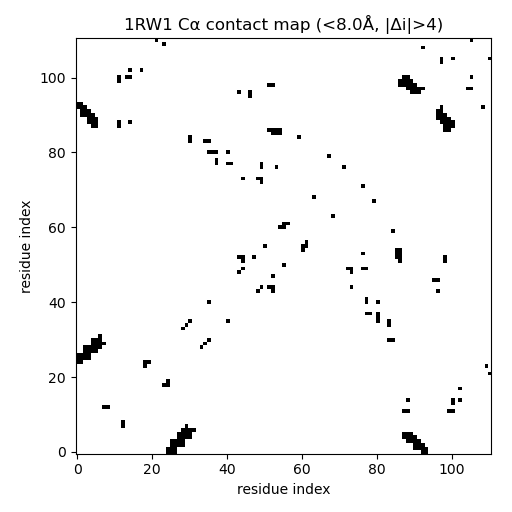.56 98 GLY A N 1
ATOM 1628 C CA . GLY A 1 97 ? 7.172 12.038 -14.739 1.00 18.84 98 GLY A CA 1
ATOM 1629 C C . GLY A 1 97 ? 5.903 12.800 -14.409 1.00 24.15 98 GLY A C 1
ATOM 1630 O O . GLY A 1 97 ? 5.909 14.019 -14.316 1.00 31.68 98 GLY A O 1
ATOM 1634 N N . GLY A 1 98 ? 4.810 12.091 -14.196 1.00 27.13 99 GLY A N 1
ATOM 1635 C CA . GLY A 1 98 ? 3.568 12.755 -13.846 1.00 27.20 99 GLY A CA 1
ATOM 1636 C C . GLY A 1 98 ? 3.408 13.033 -12.359 1.00 24.21 99 GLY A C 1
ATOM 1637 O O . GLY A 1 98 ? 2.461 13.715 -11.955 1.00 25.90 99 GLY A O 1
ATOM 1641 N N . ARG A 1 99 ? 4.321 12.520 -11.539 1.00 19.42 100 ARG A N 1
ATOM 1642 C CA . ARG A 1 99 ? 4.161 12.616 -10.105 1.00 16.49 100 ARG A CA 1
ATOM 1643 C C . ARG A 1 99 ? 5.468 12.362 -9.398 1.00 12.53 100 ARG A C 1
ATOM 1644 O O . ARG A 1 99 ? 6.472 12.029 -10.033 1.00 13.38 100 ARG A O 1
ATOM 1665 N N . THR A 1 100 ? 5.447 12.554 -8.084 1.00 10.98 101 THR A N 1
ATOM 1666 C CA . THR A 1 100 ? 6.653 12.429 -7.288 1.00 9.87 101 THR A CA 1
ATOM 1667 C C . THR A 1 100 ? 6.410 11.593 -6.043 1.00 8.53 101 THR A C 1
ATOM 1668 O O . THR A 1 100 ? 5.275 11.495 -5.546 1.00 9.42 101 THR A O 1
ATOM 1679 N N . LEU A 1 101 ? 7.491 11.007 -5.538 1.00 8.13 102 LEU A N 1
ATOM 1680 C CA . LEU A 1 101 ? 7.494 10.362 -4.237 1.00 7.87 102 LEU A CA 1
ATOM 1681 C C . LEU A 1 101 ? 8.372 11.174 -3.291 1.00 7.47 102 LEU A C 1
ATOM 1682 O O . LEU A 1 101 ? 9.468 11.578 -3.652 1.00 7.79 102 LEU A O 1
ATOM 1698 N N . VAL A 1 102 ? 7.895 11.377 -2.077 1.00 7.73 103 VAL A N 1
ATOM 1699 C CA . VAL A 1 102 ? 8.626 12.086 -1.035 1.00 7.84 103 VAL A CA 1
ATOM 1700 C C . VAL A 1 102 ? 8.927 11.100 0.088 1.00 7.52 103 VAL A C 1
ATOM 1701 O O . VAL A 1 102 ? 8.037 10.437 0.592 1.00 9.55 103 VAL A O 1
ATOM 1714 N N . GLY A 1 103 ? 10.194 11.019 0.467 1.00 7.64 104 GLY A N 1
ATOM 1715 C CA . GLY A 1 103 ? 10.650 10.012 1.397 1.00 7.88 104 GLY A CA 1
ATOM 1716 C C . GLY A 1 103 ? 10.852 8.684 0.691 1.00 8.07 104 GLY A C 1
ATOM 1717 O O . GLY A 1 103 ? 10.557 8.542 -0.495 1.00 8.86 104 GLY A O 1
ATOM 1721 N N . PHE A 1 104 ? 11.391 7.720 1.419 1.00 8.53 105 PHE A N 1
ATOM 1722 C CA . PHE A 1 104 ? 11.692 6.411 0.867 1.00 8.87 105 PHE A CA 1
ATOM 1723 C C . PHE A 1 104 ? 10.883 5.337 1.561 1.00 9.67 105 PHE A C 1
ATOM 1724 O O . PHE A 1 104 ? 11.197 4.957 2.694 1.00 12.31 105 PHE A O 1
ATOM 1741 N N . LYS A 1 105 ? 9.841 4.869 0.871 1.00 10.40 106 LYS A N 1
ATOM 1742 C CA . LYS A 1 105 ? 9.071 3.706 1.266 1.00 12.37 106 LYS A CA 1
ATOM 1743 C C . LYS A 1 105 ? 9.281 2.675 0.159 1.00 11.96 106 LYS A C 1
ATOM 1744 O O . LYS A 1 105 ? 8.845 2.875 -0.967 1.00 12.21 106 LYS A O 1
ATOM 1763 N N . PRO A 1 106 ? 9.988 1.586 0.450 1.00 13.36 107 PRO A N 1
ATOM 1764 C CA . PRO A 1 106 ? 10.306 0.608 -0.600 1.00 14.43 107 PRO A CA 1
ATOM 1765 C C . PRO A 1 106 ? 9.069 0.123 -1.368 1.00 13.47 107 PRO A C 1
ATOM 1766 O O . PRO A 1 106 ? 9.155 -0.083 -2.570 1.00 15.03 107 PRO A O 1
ATOM 1777 N N . ASP A 1 107 ? 7.931 -0.018 -0.705 1.00 13.95 108 ASP A N 1
ATOM 1778 C CA . ASP A 1 107 ? 6.732 -0.477 -1.400 1.00 16.22 108 ASP A CA 1
ATOM 1779 C C . ASP A 1 107 ? 6.256 0.540 -2.437 1.00 14.59 108 ASP A C 1
ATOM 1780 O O . ASP A 1 107 ? 5.758 0.151 -3.500 1.00 16.68 108 ASP A O 1
ATOM 1789 N N . ALA A 1 108 ? 6.407 1.833 -2.143 1.00 14.37 109 ALA A N 1
ATOM 1790 C CA . ALA A 1 108 ? 6.023 2.871 -3.098 1.00 13.29 109 ALA A CA 1
ATOM 1791 C C . ALA A 1 108 ? 6.999 2.905 -4.266 1.00 12.45 109 ALA A C 1
ATOM 1792 O O . ALA A 1 108 ? 6.604 3.102 -5.415 1.00 13.85 109 ALA A O 1
ATOM 1799 N N . TYR A 1 109 ? 8.292 2.744 -3.981 1.00 11.46 110 TYR A N 1
ATOM 1800 C CA . TYR A 1 109 ? 9.279 2.659 -5.044 1.00 11.80 110 TYR A CA 1
ATOM 1801 C C . TYR A 1 109 ? 8.954 1.445 -5.931 1.00 13.38 110 TYR A C 1
ATOM 1802 O O . TYR A 1 109 ? 8.980 1.548 -7.146 1.00 14.11 110 TYR A O 1
ATOM 1820 N N . ALA A 1 110 ? 8.647 0.304 -5.320 1.00 13.03 111 ALA A N 1
ATOM 1821 C CA . ALA A 1 110 ? 8.316 -0.895 -6.077 1.00 15.58 111 ALA A CA 1
ATOM 1822 C C . ALA A 1 110 ? 7.072 -0.700 -6.941 1.00 17.51 111 ALA A C 1
ATOM 1823 O O . ALA A 1 110 ? 7.028 -1.124 -8.096 1.00 19.03 111 ALA A O 1
ATOM 1830 N N . ALA A 1 111 ? 6.059 -0.067 -6.369 1.00 17.18 112 ALA A N 1
ATOM 1831 C CA . ALA A 1 111 ? 4.812 0.147 -7.096 1.00 17.68 112 ALA A CA 1
ATOM 1832 C C . ALA A 1 111 ? 5.043 1.047 -8.314 1.00 18.13 112 ALA A C 1
ATOM 1833 O O . ALA A 1 111 ? 4.381 0.898 -9.345 1.00 20.60 112 ALA A O 1
ATOM 1840 N N . ALA A 1 112 ? 5.990 1.972 -8.199 1.00 17.26 113 ALA A N 1
ATOM 1841 C CA . ALA A 1 112 ? 6.250 2.917 -9.273 1.00 18.75 113 ALA A CA 1
ATOM 1842 C C . ALA A 1 112 ? 7.193 2.383 -10.344 1.00 18.43 113 ALA A C 1
ATOM 1843 O O . ALA A 1 112 ? 7.084 2.758 -11.505 1.00 22.39 113 ALA A O 1
ATOM 1850 N N . LEU A 1 113 ? 8.132 1.528 -9.947 1.00 17.95 114 LEU A N 1
ATOM 1851 C CA . LEU A 1 113 ? 9.278 1.228 -10.784 1.00 19.09 114 LEU A CA 1
ATOM 1852 C C . LEU A 1 113 ? 9.542 -0.257 -11.007 1.00 23.25 114 LEU A C 1
ATOM 1853 O O . LEU A 1 113 ? 10.362 -0.612 -11.849 1.00 25.16 114 LEU A O 1
ATOM 1869 N N . ALA A 1 114 ? 8.885 -1.121 -10.242 1.00 26.53 115 ALA A N 1
ATOM 1870 C CA . ALA A 1 114 ? 9.036 -2.557 -10.447 1.00 31.34 115 ALA A CA 1
ATOM 1871 C C . ALA A 1 114 ? 7.785 -3.106 -11.126 1.00 37.14 115 ALA A C 1
ATOM 1872 O O . ALA A 1 114 ? 6.719 -3.185 -10.513 1.00 39.26 115 ALA A O 1
#

Secondary structure (DSSP, 8-state):
-EEEEE-SS----HHHHHHHHTT--EEEEEHHHH---H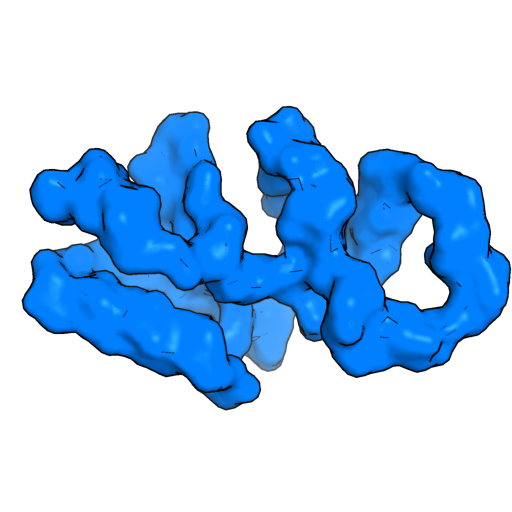HHHHHHHHHH-HHHHS-TTSHHHHTS-HHHHTT--HHHHHH--------S-EEE-SS-EEES--HHHHHHHH-

Radius of gyration: 14.14 Å; Cα contacts (8 Å, |Δi|>4): 137; chains: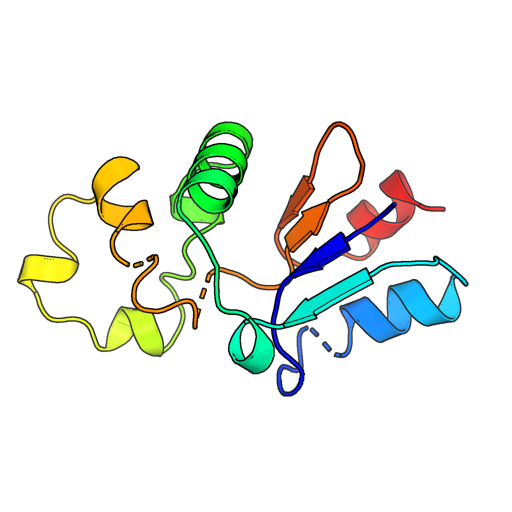 1; bounding box: 25×37×34 Å

InterPro domains:
  IPR006504 Transcriptional regulator Spx/MgsR [TIGR01617] (5-111)
  IPR006660 Arsenate reductase-like [PF03960] (6-112)
  IPR006660 Arsenate reductase-like [PS51353] (2-115)
  IPR006660 Arsenate reductase-like [PTHR30041] (1-114)
  IPR036249 Thioredoxin-like superfamily [SSF52833] (3-114)